Protein AF-A0A0Q9J1G3-F1 (afdb_monomer)

Solvent-accessible surface area (backbone atoms only — not comparable to full-atom values): 4714 Å² total; per-residue (Å²): 131,82,45,77,42,83,39,35,51,70,71,64,54,69,72,39,29,35,48,49,98,86,71,49,53,30,37,25,74,40,76,42,82,50,91,85,29,35,34,42,28,29,30,33,86,88,67,50,75,50,72,54,73,42,48,45,77,41,77,42,42,32,52,45,75,76,72,72,78,63,77,73,83,80,76,83,78,132

Mean predicted aligned error: 8.37 Å

Structure (mmCIF, N/CA/C/O backbone):
data_AF-A0A0Q9J1G3-F1
#
_entry.id   AF-A0A0Q9J1G3-F1
#
loop_
_atom_site.group_PDB
_atom_site.id
_atom_site.type_symbol
_atom_site.label_atom_id
_atom_site.label_alt_id
_atom_si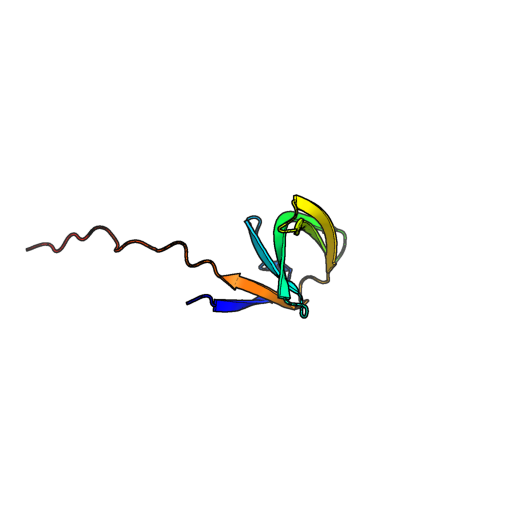te.label_comp_id
_atom_site.label_asym_id
_atom_site.label_entity_id
_atom_site.label_seq_id
_atom_site.pdbx_PDB_ins_code
_atom_site.Cartn_x
_atom_site.Cartn_y
_atom_site.Cartn_z
_atom_site.occupancy
_atom_site.B_iso_or_equiv
_atom_site.auth_seq_id
_atom_site.auth_comp_id
_atom_site.auth_asym_id
_atom_site.auth_atom_id
_atom_site.pdbx_PDB_model_num
ATOM 1 N N . MET A 1 1 ? -2.279 -5.944 23.008 1.00 49.56 1 MET A N 1
ATOM 2 C CA . MET A 1 1 ? -1.282 -4.914 22.651 1.00 49.56 1 MET A CA 1
ATOM 3 C C . MET A 1 1 ? -1.104 -4.957 21.158 1.00 49.56 1 MET A C 1
ATOM 5 O O . MET A 1 1 ? -0.705 -5.988 20.634 1.00 49.56 1 MET A O 1
ATOM 9 N N . GLU A 1 2 ? -1.460 -3.873 20.497 1.00 64.19 2 GLU A N 1
ATOM 10 C CA . GLU A 1 2 ? -1.200 -3.690 19.080 1.00 64.19 2 GLU A CA 1
ATOM 11 C C . GLU A 1 2 ? 0.159 -3.005 18.942 1.00 64.19 2 GLU A C 1
ATOM 13 O O . GLU A 1 2 ? 0.388 -1.971 19.568 1.00 64.19 2 GLU A O 1
ATOM 18 N N . ALA A 1 3 ? 1.082 -3.617 18.204 1.00 80.62 3 ALA A N 1
ATOM 19 C CA . ALA A 1 3 ? 2.406 -3.055 17.980 1.00 80.62 3 ALA A CA 1
ATOM 20 C C . ALA A 1 3 ? 2.476 -2.463 16.570 1.00 80.62 3 ALA A C 1
ATOM 22 O O . ALA A 1 3 ? 1.972 -3.054 15.614 1.00 80.62 3 ALA A O 1
ATOM 23 N N . ILE A 1 4 ? 3.104 -1.295 16.446 1.00 89.00 4 ILE A N 1
ATOM 24 C CA . ILE A 1 4 ? 3.420 -0.689 15.152 1.00 89.00 4 ILE A CA 1
ATOM 25 C C . ILE A 1 4 ? 4.900 -0.941 14.886 1.00 89.00 4 ILE A C 1
ATOM 27 O O . ILE A 1 4 ? 5.751 -0.504 15.658 1.00 89.00 4 ILE A O 1
ATOM 31 N N . GLU A 1 5 ? 5.201 -1.628 13.790 1.00 91.62 5 GLU A N 1
ATOM 32 C CA . GLU A 1 5 ? 6.565 -1.869 13.327 1.00 91.62 5 GLU A CA 1
ATOM 33 C C . GLU A 1 5 ? 6.897 -0.950 12.149 1.00 91.62 5 GLU A C 1
ATOM 35 O O . GLU A 1 5 ? 6.049 -0.659 11.301 1.00 91.62 5 GLU A O 1
ATOM 40 N N . LEU A 1 6 ? 8.144 -0.489 12.082 1.00 93.88 6 LEU A N 1
ATOM 41 C CA . LEU A 1 6 ? 8.667 0.211 10.915 1.00 93.88 6 LEU A CA 1
ATOM 42 C C . LEU A 1 6 ? 9.369 -0.797 10.012 1.00 93.88 6 LEU A C 1
ATOM 44 O O . LEU A 1 6 ? 10.396 -1.356 10.389 1.00 93.88 6 LEU A O 1
ATOM 48 N N . ARG A 1 7 ? 8.829 -1.003 8.810 1.00 94.69 7 ARG A N 1
ATOM 49 C CA . ARG A 1 7 ? 9.385 -1.936 7.824 1.00 94.69 7 ARG A CA 1
ATOM 50 C C . ARG A 1 7 ? 9.707 -1.211 6.530 1.00 94.69 7 ARG A C 1
ATOM 52 O O . ARG A 1 7 ? 8.999 -0.293 6.116 1.00 94.69 7 ARG A O 1
ATOM 59 N N . GLN A 1 8 ? 10.779 -1.628 5.872 1.00 96.12 8 GLN A N 1
ATOM 60 C CA . GLN A 1 8 ? 11.076 -1.180 4.516 1.00 96.12 8 GLN A CA 1
ATOM 61 C C . GLN A 1 8 ? 10.046 -1.748 3.540 1.00 96.12 8 GLN A C 1
ATOM 63 O O . GLN A 1 8 ? 9.546 -2.856 3.722 1.00 96.12 8 GLN A O 1
ATOM 68 N N . THR A 1 9 ? 9.797 -1.046 2.438 1.00 94.69 9 THR A N 1
ATOM 69 C CA . THR A 1 9 ? 8.833 -1.486 1.416 1.00 94.69 9 THR A CA 1
ATOM 70 C C . THR A 1 9 ? 9.175 -2.880 0.870 1.00 94.69 9 THR A C 1
ATOM 72 O O . THR A 1 9 ? 8.285 -3.674 0.580 1.00 94.69 9 THR A O 1
ATOM 75 N N . ARG A 1 10 ? 10.468 -3.230 0.788 1.00 94.19 10 ARG A N 1
ATOM 76 C CA . ARG A 1 10 ? 10.929 -4.573 0.382 1.00 94.19 10 ARG A CA 1
ATOM 77 C C . ARG A 1 10 ? 10.623 -5.695 1.378 1.00 94.19 10 ARG A C 1
ATOM 79 O O . ARG A 1 10 ? 10.749 -6.855 1.004 1.00 94.19 10 ARG A O 1
ATOM 86 N N . GLN A 1 11 ? 10.315 -5.352 2.625 1.00 95.44 11 GLN A N 1
ATOM 87 C CA . GLN A 1 11 ? 10.007 -6.296 3.701 1.00 95.44 11 GLN A CA 1
ATOM 88 C C . GLN A 1 11 ? 8.499 -6.534 3.841 1.00 95.44 11 GLN A C 1
ATOM 90 O O . GLN A 1 11 ? 8.108 -7.441 4.569 1.00 95.44 11 GLN A O 1
ATOM 95 N N . LEU A 1 12 ? 7.667 -5.736 3.163 1.00 94.06 12 LEU A N 1
ATOM 96 C CA . LEU A 1 12 ? 6.216 -5.882 3.196 1.00 94.06 12 LEU A CA 1
ATOM 97 C C . LEU A 1 12 ? 5.779 -7.214 2.584 1.00 94.06 12 LEU A C 1
ATOM 99 O O . LEU A 1 12 ? 6.381 -7.699 1.623 1.00 94.06 12 LEU A O 1
ATOM 103 N N . ALA A 1 13 ? 4.689 -7.756 3.114 1.00 94.12 13 ALA A N 1
ATOM 104 C CA . ALA A 1 13 ? 4.030 -8.956 2.627 1.00 94.12 13 ALA A CA 1
ATOM 105 C C . ALA A 1 1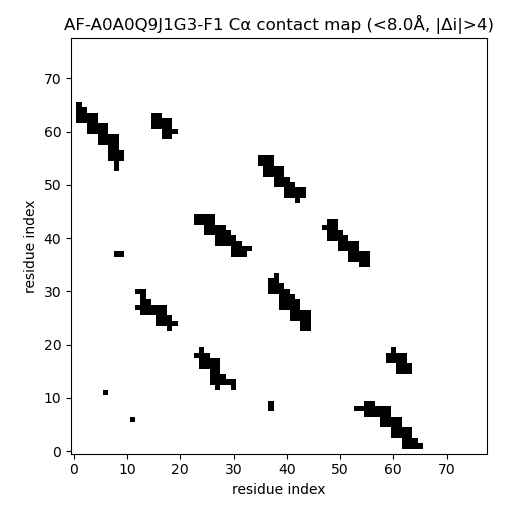3 ? 2.553 -8.693 2.295 1.00 94.12 13 ALA A C 1
ATOM 107 O O . ALA A 1 13 ? 1.948 -7.724 2.748 1.00 94.12 13 ALA A O 1
ATOM 108 N N . VAL A 1 14 ? 1.963 -9.565 1.475 1.00 94.94 14 VAL A N 1
ATOM 109 C CA . VAL A 1 14 ? 0.503 -9.602 1.299 1.00 94.94 14 VAL A CA 1
ATOM 110 C C . VAL A 1 14 ? -0.131 -10.047 2.620 1.00 94.94 14 VAL A C 1
ATOM 112 O O . VAL A 1 14 ? 0.374 -10.971 3.251 1.00 94.94 14 VAL A O 1
ATOM 115 N N . GLY A 1 15 ? -1.205 -9.378 3.034 1.00 92.31 15 GLY A N 1
ATOM 116 C CA . GLY A 1 15 ? -1.836 -9.534 4.347 1.00 92.31 15 GLY A CA 1
ATOM 117 C C . GLY A 1 15 ? -1.289 -8.585 5.421 1.00 92.31 15 GLY A C 1
ATOM 118 O O . GLY A 1 15 ? -1.927 -8.418 6.460 1.00 92.31 15 GLY A O 1
ATOM 119 N N . ASP A 1 16 ? -0.158 -7.907 5.181 1.00 92.62 16 ASP A N 1
ATOM 120 C CA . ASP A 1 16 ? 0.291 -6.838 6.078 1.00 92.62 16 ASP A CA 1
ATOM 121 C C . ASP A 1 16 ? -0.711 -5.677 6.050 1.00 92.62 16 ASP A C 1
ATOM 123 O O . ASP A 1 16 ? -1.250 -5.312 5.004 1.00 92.62 16 ASP A O 1
ATOM 127 N N . THR A 1 17 ? -0.916 -5.041 7.201 1.00 95.00 17 THR A N 1
ATOM 128 C CA . THR A 1 17 ? -1.758 -3.846 7.316 1.00 95.00 17 THR A CA 1
ATOM 129 C C . THR A 1 17 ? -0.885 -2.613 7.511 1.00 95.00 17 THR A C 1
ATOM 131 O O . THR A 1 17 ? -0.222 -2.465 8.537 1.00 95.00 17 THR A O 1
ATOM 134 N N . LEU A 1 18 ? -0.881 -1.708 6.536 1.00 93.69 18 LEU A N 1
ATOM 135 C CA . LEU A 1 18 ? -0.181 -0.428 6.617 1.00 93.69 18 LEU A CA 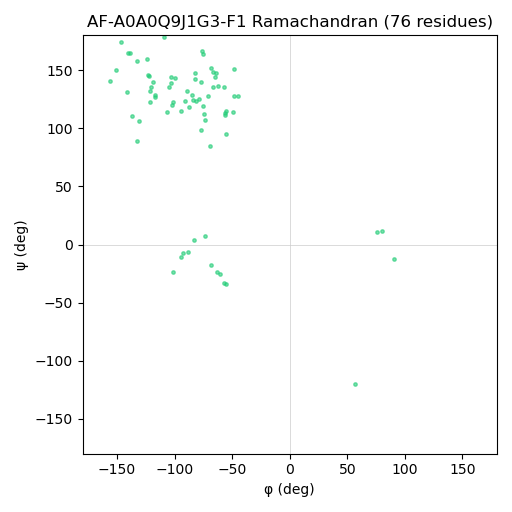1
ATOM 136 C C . LEU A 1 18 ? -1.009 0.608 7.375 1.00 93.69 18 LEU A C 1
ATOM 138 O O . LEU A 1 18 ? -2.230 0.634 7.252 1.00 93.69 18 LEU A O 1
ATOM 142 N N . LEU A 1 19 ? -0.337 1.514 8.085 1.00 93.12 19 LEU A N 1
ATOM 143 C CA . LEU A 1 19 ? -0.965 2.635 8.789 1.00 93.12 19 LEU A CA 1
ATOM 144 C C . LEU A 1 19 ? -0.502 3.981 8.216 1.00 93.12 19 LEU A C 1
ATOM 146 O O . LEU A 1 19 ? 0.700 4.265 8.153 1.00 93.12 19 LEU A O 1
ATOM 150 N N . SER A 1 20 ? -1.445 4.850 7.834 1.00 89.25 20 SER A N 1
ATOM 151 C CA . SER A 1 20 ? -1.117 6.246 7.512 1.00 89.25 20 SER A CA 1
ATOM 152 C C . SER A 1 20 ? -0.863 7.071 8.772 1.00 89.25 20 SER A C 1
ATOM 154 O O . SER A 1 20 ? -1.274 6.725 9.876 1.00 89.25 20 SER A O 1
ATOM 156 N N . ALA A 1 21 ? -0.249 8.243 8.589 1.00 83.69 21 ALA A N 1
ATOM 157 C CA . ALA A 1 21 ? -0.125 9.247 9.647 1.00 83.69 21 ALA A CA 1
ATOM 158 C C . ALA A 1 21 ? -1.486 9.748 10.176 1.00 83.69 21 ALA A C 1
ATOM 160 O O . ALA A 1 21 ? -1.571 10.177 11.317 1.00 83.69 21 ALA A O 1
ATOM 161 N N . SER A 1 22 ? -2.544 9.671 9.362 1.00 86.06 22 SER A N 1
ATOM 162 C CA . SER A 1 22 ? -3.919 10.011 9.751 1.00 86.06 22 SER A CA 1
ATOM 163 C C . SER A 1 22 ? -4.663 8.880 10.473 1.00 86.06 22 SER A C 1
ATOM 165 O O . SER A 1 22 ? -5.853 9.018 10.733 1.00 86.06 22 SER A O 1
ATOM 167 N N . GLY A 1 23 ? -3.993 7.757 10.754 1.00 84.19 23 GLY A N 1
ATOM 168 C CA . GLY A 1 23 ? -4.581 6.621 11.465 1.00 84.19 23 GLY A CA 1
ATOM 169 C C . GLY A 1 23 ? -5.450 5.698 10.608 1.00 84.19 23 GLY A C 1
ATOM 170 O O . GLY A 1 23 ? -6.142 4.855 11.162 1.00 84.19 23 GLY A O 1
ATOM 171 N N . ARG A 1 24 ? -5.429 5.823 9.274 1.00 89.94 24 ARG A N 1
ATOM 172 C CA . ARG A 1 24 ? -6.152 4.896 8.386 1.00 89.94 24 ARG A CA 1
ATOM 173 C C . ARG A 1 24 ? -5.346 3.625 8.157 1.00 89.94 24 ARG A C 1
ATOM 175 O O . ARG A 1 24 ? -4.127 3.705 7.974 1.00 89.94 24 ARG A O 1
ATOM 182 N N . ALA A 1 25 ? -6.040 2.493 8.100 1.00 92.50 25 ALA A N 1
ATOM 183 C CA . ALA A 1 25 ? -5.457 1.193 7.808 1.00 92.50 25 ALA A CA 1
ATOM 184 C C . ALA A 1 25 ? -5.661 0.777 6.341 1.00 92.50 25 ALA A C 1
ATOM 186 O O . ALA A 1 25 ? -6.700 1.045 5.730 1.00 92.50 25 ALA A O 1
ATOM 187 N N . TYR A 1 26 ? -4.642 0.121 5.786 1.00 94.94 26 TYR A N 1
ATOM 188 C CA . TYR A 1 26 ? -4.624 -0.361 4.409 1.00 94.94 26 TYR A CA 1
ATOM 189 C C . TYR A 1 26 ? -4.048 -1.774 4.363 1.00 94.94 26 TYR A C 1
ATOM 191 O O . TYR A 1 26 ? -2.850 -1.962 4.578 1.00 94.94 26 TYR A O 1
ATOM 199 N N . GLU A 1 27 ? -4.880 -2.763 4.070 1.00 95.56 27 GLU A N 1
ATOM 200 C CA . GLU A 1 27 ? -4.443 -4.151 3.932 1.00 95.56 27 GLU A CA 1
ATOM 201 C C . GLU A 1 27 ? -3.801 -4.361 2.562 1.00 95.56 27 GLU A C 1
ATOM 203 O O . GLU A 1 27 ? -4.403 -4.063 1.529 1.00 95.56 27 GLU A O 1
ATOM 208 N N . ILE A 1 28 ? -2.572 -4.870 2.534 1.00 95.81 28 ILE A N 1
ATOM 209 C CA . ILE A 1 28 ? -1.847 -5.145 1.297 1.00 95.81 28 ILE A CA 1
ATOM 210 C C . ILE A 1 28 ? -2.408 -6.409 0.652 1.00 95.81 28 ILE A C 1
ATOM 212 O O . ILE A 1 28 ? -2.274 -7.505 1.182 1.00 95.81 28 ILE A O 1
ATOM 216 N N . THR A 1 29 ? -2.932 -6.277 -0.562 1.00 96.88 29 THR A N 1
ATOM 217 C CA . THR A 1 29 ? -3.481 -7.400 -1.336 1.00 96.88 29 THR A CA 1
ATOM 218 C C . THR A 1 29 ? -2.531 -7.892 -2.419 1.00 96.88 29 THR A C 1
ATOM 220 O O . THR A 1 29 ? -2.622 -9.036 -2.862 1.00 96.88 29 THR A O 1
ATOM 223 N N . LYS A 1 30 ? -1.602 -7.043 -2.875 1.00 96.88 30 LYS A N 1
ATOM 224 C CA . LYS A 1 30 ? -0.629 -7.416 -3.906 1.00 96.88 30 LYS A CA 1
ATOM 225 C C . LYS A 1 30 ? 0.625 -6.559 -3.852 1.00 96.88 30 LYS A C 1
ATOM 227 O O . LYS A 1 30 ? 0.555 -5.337 -3.734 1.00 96.88 30 LYS A O 1
ATOM 232 N N . LEU A 1 31 ? 1.767 -7.201 -4.076 1.00 96.88 31 LEU A N 1
ATOM 233 C CA . LEU A 1 31 ? 3.063 -6.555 -4.258 1.00 96.88 31 LEU A CA 1
ATOM 234 C C . LEU A 1 31 ? 3.631 -6.925 -5.627 1.00 96.88 31 LEU A C 1
ATOM 236 O O . LEU A 1 31 ? 3.579 -8.080 -6.042 1.00 96.88 31 LEU A O 1
ATOM 240 N N . ALA A 1 32 ? 4.171 -5.943 -6.343 1.00 97.12 32 ALA A N 1
ATOM 241 C CA . ALA A 1 32 ? 4.844 -6.171 -7.617 1.00 97.12 32 ALA A CA 1
ATOM 242 C C . ALA A 1 32 ? 6.075 -5.274 -7.736 1.00 97.12 32 ALA A C 1
ATOM 244 O O . ALA A 1 32 ? 5.984 -4.065 -7.529 1.00 97.12 32 ALA A O 1
ATOM 245 N N . ARG A 1 33 ? 7.224 -5.838 -8.119 1.00 95.38 33 ARG A N 1
ATOM 246 C CA . ARG A 1 33 ? 8.395 -5.031 -8.488 1.00 95.38 33 ARG A CA 1
ATOM 247 C C . ARG A 1 33 ? 8.132 -4.345 -9.825 1.00 95.38 33 ARG A C 1
ATOM 249 O O . ARG A 1 33 ? 7.755 -5.008 -10.786 1.00 95.38 33 ARG A O 1
ATOM 256 N N . ILE A 1 34 ? 8.317 -3.027 -9.878 1.00 94.56 34 ILE A N 1
ATOM 257 C CA . ILE A 1 34 ? 8.130 -2.213 -11.085 1.00 94.56 34 ILE A CA 1
ATOM 258 C C . ILE A 1 34 ? 9.367 -1.330 -11.254 1.00 94.56 34 ILE A C 1
ATOM 260 O O . ILE A 1 34 ? 9.568 -0.371 -10.505 1.00 94.56 34 ILE A O 1
ATOM 264 N N . GLY A 1 35 ? 10.218 -1.668 -12.227 1.00 93.75 35 GLY A N 1
ATOM 265 C CA . GLY A 1 35 ? 11.509 -1.007 -12.419 1.00 93.75 35 GLY A CA 1
ATOM 266 C C . GLY A 1 35 ? 12.367 -1.085 -11.151 1.00 93.75 35 GLY A C 1
ATOM 267 O O . GLY A 1 35 ? 12.667 -2.173 -10.665 1.00 93.75 35 GLY A O 1
ATOM 268 N N . ARG A 1 36 ? 12.733 0.079 -10.598 1.00 91.62 36 ARG A N 1
ATOM 269 C CA . ARG A 1 36 ? 13.494 0.190 -9.338 1.00 91.62 36 ARG A CA 1
ATOM 270 C C . ARG A 1 36 ? 12.617 0.242 -8.080 1.00 91.62 36 ARG A C 1
ATOM 272 O O . ARG A 1 36 ? 13.162 0.224 -6.983 1.00 91.62 36 ARG A O 1
ATOM 279 N N . GLY A 1 37 ? 11.293 0.322 -8.219 1.00 96.31 37 GLY A N 1
ATOM 280 C CA . GLY A 1 37 ? 10.348 0.458 -7.110 1.00 96.31 37 GLY A CA 1
ATOM 281 C C . GLY A 1 37 ? 9.512 -0.794 -6.850 1.00 96.31 37 GLY A C 1
ATOM 282 O O . GLY A 1 37 ? 9.590 -1.800 -7.562 1.00 96.31 37 GLY A O 1
ATOM 283 N N . ILE A 1 38 ? 8.670 -0.710 -5.824 1.00 97.31 38 ILE A N 1
ATOM 284 C CA . ILE A 1 38 ? 7.681 -1.728 -5.472 1.00 97.31 38 ILE A CA 1
ATOM 285 C C . ILE A 1 38 ? 6.304 -1.073 -5.509 1.00 97.31 38 ILE A C 1
ATOM 287 O O . ILE A 1 38 ? 6.051 -0.078 -4.830 1.00 97.31 38 ILE A O 1
ATOM 291 N N . ARG A 1 39 ? 5.416 -1.632 -6.330 1.00 97.88 39 ARG A N 1
ATOM 292 C CA . ARG A 1 39 ? 4.010 -1.256 -6.397 1.00 97.88 39 ARG A CA 1
ATOM 293 C C . ARG A 1 39 ? 3.229 -2.067 -5.376 1.00 97.88 39 ARG A C 1
ATOM 295 O O . ARG A 1 39 ? 3.157 -3.292 -5.480 1.00 97.88 39 ARG A O 1
ATOM 302 N N . VAL A 1 40 ? 2.633 -1.356 -4.433 1.00 97.00 40 VAL A N 1
ATOM 303 C CA . VAL A 1 40 ? 1.790 -1.887 -3.367 1.00 97.00 40 VAL A CA 1
ATOM 304 C C . VAL A 1 40 ? 0.341 -1.652 -3.760 1.00 97.00 40 VAL A C 1
ATOM 306 O O . VAL A 1 40 ? -0.054 -0.520 -4.033 1.00 97.00 40 VAL A O 1
ATOM 309 N N . THR A 1 41 ? -0.439 -2.722 -3.830 1.00 97.75 41 THR A N 1
ATOM 310 C CA . THR A 1 41 ? -1.897 -2.671 -3.989 1.00 97.75 41 THR A CA 1
ATOM 311 C C . THR A 1 41 ? -2.512 -2.999 -2.646 1.00 97.75 41 THR A C 1
ATOM 313 O O . THR A 1 41 ? -2.053 -3.928 -1.981 1.00 97.75 41 THR A O 1
ATOM 316 N N . TYR A 1 42 ? -3.518 -2.233 -2.255 1.00 96.50 42 TYR A N 1
ATOM 317 C CA . TYR A 1 42 ? -4.138 -2.350 -0.948 1.00 96.50 42 TYR A CA 1
ATOM 318 C C . TYR A 1 42 ? -5.651 -2.193 -1.029 1.00 96.50 42 TYR A C 1
ATOM 320 O O . TYR A 1 42 ? -6.176 -1.683 -2.021 1.00 96.50 42 TYR A O 1
ATOM 328 N N . VAL A 1 43 ? -6.332 -2.589 0.038 1.00 97.00 43 VAL A N 1
ATOM 329 C CA . VAL A 1 43 ? -7.731 -2.255 0.306 1.00 97.00 43 VAL A CA 1
ATOM 330 C C . VAL A 1 43 ? -7.823 -1.469 1.612 1.00 97.00 43 VAL A C 1
ATOM 332 O O . VAL A 1 43 ? -7.077 -1.725 2.553 1.00 97.00 43 VAL A O 1
ATOM 335 N N . THR A 1 44 ? -8.676 -0.449 1.653 1.00 93.75 44 THR A N 1
ATOM 336 C CA . THR A 1 44 ? -8.996 0.275 2.893 1.00 93.75 44 THR A CA 1
ATOM 337 C C . THR A 1 44 ? -9.945 -0.550 3.757 1.00 93.75 44 THR A C 1
ATOM 339 O O . THR A 1 44 ? -10.613 -1.444 3.243 1.00 93.75 44 THR A O 1
ATOM 342 N N . GLU A 1 45 ? -10.119 -0.169 5.022 1.00 89.19 45 GLU A N 1
ATOM 343 C CA . GLU A 1 45 ? -11.165 -0.747 5.888 1.00 89.19 45 GLU A CA 1
ATOM 344 C C . GLU A 1 45 ? -12.575 -0.617 5.278 1.00 89.19 45 GLU A C 1
ATOM 346 O O . GLU A 1 45 ? -13.366 -1.548 5.362 1.00 89.19 45 GLU A O 1
ATOM 351 N N . ASP A 1 46 ? -12.852 0.469 4.542 1.00 90.75 46 ASP A N 1
ATOM 352 C CA . ASP A 1 46 ? -14.112 0.649 3.792 1.00 90.75 46 ASP A CA 1
ATOM 353 C C . ASP A 1 46 ? -14.224 -0.221 2.514 1.00 90.75 46 ASP A C 1
ATOM 355 O O . ASP A 1 46 ? -15.108 -0.007 1.683 1.00 90.75 46 ASP A O 1
ATOM 359 N N . GLY A 1 47 ? -13.279 -1.136 2.274 1.00 92.19 47 GLY A N 1
ATOM 360 C CA . GLY A 1 47 ? -13.244 -2.012 1.097 1.00 92.19 47 GLY A CA 1
ATOM 361 C C . GLY A 1 47 ? -12.802 -1.342 -0.210 1.00 92.19 47 GLY A C 1
ATOM 362 O O . GLY A 1 47 ? -12.927 -1.933 -1.284 1.00 92.19 47 GLY A O 1
ATOM 363 N N . ARG A 1 48 ? -12.275 -0.111 -0.173 1.00 94.44 48 ARG A N 1
ATOM 364 C CA . ARG A 1 48 ? -11.817 0.590 -1.382 1.00 94.44 48 ARG A CA 1
ATOM 365 C C . ARG A 1 48 ? -10.421 0.134 -1.772 1.00 94.44 48 ARG A C 1
ATOM 367 O O . ARG A 1 48 ? -9.476 0.278 -1.002 1.00 94.44 48 ARG A O 1
ATOM 374 N N . ALA A 1 49 ? -10.279 -0.356 -2.999 1.00 95.38 49 ALA A N 1
ATOM 375 C CA . ALA A 1 49 ? -8.982 -0.718 -3.547 1.00 95.38 49 ALA A CA 1
ATOM 376 C C . ALA A 1 49 ? -8.182 0.522 -3.977 1.00 95.38 49 ALA A C 1
ATOM 378 O O . ALA A 1 49 ? -8.710 1.450 -4.591 1.00 95.38 49 ALA A O 1
ATOM 379 N N . GLY A 1 50 ? -6.882 0.507 -3.699 1.00 96.12 50 GLY A N 1
ATOM 380 C CA . GLY A 1 50 ? -5.940 1.545 -4.090 1.00 96.12 50 GLY A CA 1
ATOM 381 C C . GLY A 1 50 ? -4.557 0.978 -4.385 1.00 96.12 50 GLY A C 1
ATOM 382 O O . GLY A 1 50 ? -4.287 -0.213 -4.218 1.00 96.12 50 GLY A O 1
ATOM 383 N N . ARG A 1 51 ? -3.658 1.837 -4.868 1.00 96.19 51 ARG A N 1
ATOM 384 C CA . ARG A 1 51 ? -2.259 1.464 -5.098 1.00 96.19 51 ARG A CA 1
ATOM 385 C C . ARG A 1 51 ? -1.322 2.650 -4.952 1.00 96.19 51 ARG A C 1
ATOM 387 O O . ARG A 1 51 ? -1.687 3.770 -5.298 1.00 96.19 51 ARG A O 1
ATOM 394 N N . PHE A 1 52 ? -0.096 2.384 -4.528 1.00 94.69 52 PHE A N 1
ATOM 395 C C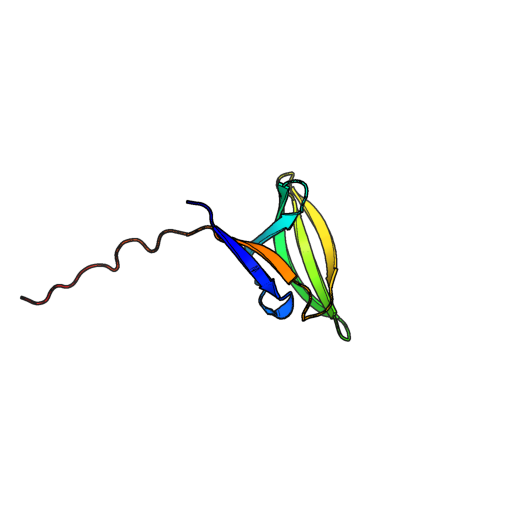A . PHE A 1 52 ? 1.010 3.338 -4.589 1.00 94.69 52 PHE A CA 1
ATOM 396 C C . PHE A 1 52 ? 2.297 2.633 -5.025 1.00 94.69 52 PHE A C 1
ATOM 398 O O . PHE A 1 52 ? 2.371 1.405 -5.053 1.00 94.69 52 PHE A O 1
ATOM 405 N N . THR A 1 53 ? 3.307 3.407 -5.417 1.00 96.56 53 THR A N 1
ATOM 406 C CA . THR A 1 53 ? 4.647 2.887 -5.718 1.00 96.56 53 THR A CA 1
ATOM 407 C C . THR A 1 53 ? 5.648 3.580 -4.813 1.00 96.56 53 THR A C 1
ATOM 409 O O . THR A 1 53 ? 5.606 4.801 -4.691 1.00 96.56 53 THR A O 1
ATOM 412 N N . ALA A 1 54 ? 6.528 2.807 -4.185 1.00 95.44 54 ALA A N 1
ATOM 413 C CA . ALA A 1 54 ? 7.553 3.322 -3.287 1.00 95.44 54 ALA A CA 1
ATOM 414 C C 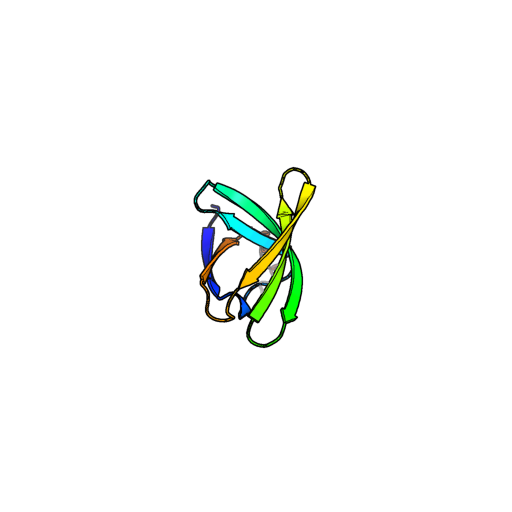. ALA A 1 54 ? 8.925 2.713 -3.596 1.00 95.44 54 ALA A C 1
ATOM 416 O O . ALA A 1 54 ? 9.033 1.647 -4.216 1.00 95.44 54 ALA A O 1
ATOM 417 N N . ALA A 1 55 ? 9.979 3.415 -3.176 1.00 96.94 55 ALA A N 1
ATOM 418 C CA . ALA A 1 55 ? 11.338 2.902 -3.254 1.00 96.94 55 ALA A CA 1
ATOM 419 C C . ALA A 1 55 ? 11.505 1.693 -2.309 1.00 96.94 55 ALA A C 1
ATOM 421 O O . ALA A 1 55 ? 10.853 1.644 -1.264 1.00 96.94 55 ALA A O 1
ATOM 422 N N . PRO A 1 56 ? 12.355 0.703 -2.629 1.00 95.19 56 PRO A N 1
ATOM 423 C CA . PRO A 1 56 ? 12.459 -0.521 -1.832 1.00 95.19 56 PRO A CA 1
ATOM 424 C C . PRO A 1 56 ? 12.941 -0.297 -0.388 1.00 95.19 56 PRO A C 1
ATOM 426 O O . PRO A 1 56 ? 12.711 -1.140 0.474 1.00 95.19 56 PRO A O 1
ATOM 429 N N . ASP A 1 57 ? 13.653 0.796 -0.138 1.00 96.00 57 ASP A N 1
ATOM 430 C CA . ASP A 1 57 ? 14.168 1.272 1.150 1.00 96.00 57 ASP A CA 1
ATOM 431 C C . ASP A 1 57 ? 13.226 2.250 1.876 1.00 96.00 57 ASP A C 1
ATOM 433 O O . ASP A 1 57 ? 13.462 2.557 3.042 1.00 96.00 57 ASP A O 1
ATOM 437 N N . ALA A 1 58 ? 12.132 2.693 1.243 1.00 95.06 58 ALA A N 1
ATOM 438 C CA . ALA A 1 58 ? 11.152 3.562 1.888 1.00 95.06 58 ALA A CA 1
ATOM 439 C C . ALA A 1 58 ? 10.501 2.862 3.090 1.00 95.06 58 ALA A C 1
ATOM 441 O O . ALA A 1 58 ? 10.120 1.690 2.999 1.00 95.06 58 ALA A O 1
ATOM 442 N N . ILE A 1 59 ? 10.356 3.593 4.195 1.00 94.88 59 ILE A N 1
ATOM 443 C CA . ILE A 1 59 ? 9.839 3.084 5.469 1.00 94.88 59 ILE A CA 1
ATOM 444 C C . ILE A 1 59 ? 8.317 3.226 5.531 1.00 94.88 59 ILE A C 1
ATOM 446 O O . ILE A 1 59 ? 7.769 4.292 5.258 1.00 94.88 59 ILE A O 1
ATOM 450 N N . SER A 1 60 ? 7.642 2.151 5.930 1.00 93.38 60 SER A N 1
ATOM 451 C CA . SER A 1 60 ? 6.198 2.087 6.154 1.00 93.38 60 SER A CA 1
ATOM 452 C C . SER A 1 60 ? 5.893 1.633 7.581 1.00 93.38 60 SER A C 1
ATOM 454 O O . SER A 1 60 ? 6.616 0.814 8.147 1.00 93.38 60 SER A O 1
ATOM 456 N N . ARG A 1 61 ? 4.808 2.161 8.158 1.00 94.19 61 ARG A N 1
ATOM 457 C CA . ARG A 1 61 ? 4.262 1.697 9.440 1.00 94.19 61 ARG A CA 1
ATOM 458 C C . ARG A 1 61 ? 3.363 0.499 9.185 1.00 94.19 61 ARG A C 1
ATOM 460 O O . ARG A 1 61 ? 2.418 0.621 8.408 1.00 94.19 61 ARG A O 1
ATOM 467 N N . VAL A 1 62 ? 3.645 -0.614 9.845 1.00 92.62 62 VAL A N 1
ATOM 468 C CA . VAL A 1 62 ? 2.892 -1.861 9.724 1.00 92.62 62 VAL A CA 1
ATOM 469 C C . VAL A 1 62 ? 2.272 -2.197 11.071 1.00 92.62 62 VAL A C 1
ATOM 471 O O . VAL A 1 62 ? 2.954 -2.208 12.095 1.00 92.62 62 VAL A O 1
ATOM 474 N N . ARG A 1 63 ? 0.967 -2.457 11.070 1.00 89.81 63 ARG A N 1
ATOM 475 C CA . ARG A 1 63 ? 0.230 -2.976 12.218 1.00 89.81 63 ARG A CA 1
ATOM 476 C C . ARG A 1 63 ? 0.579 -4.453 12.373 1.00 89.81 63 ARG A C 1
ATOM 478 O O . ARG A 1 63 ? 0.200 -5.271 11.537 1.00 89.81 63 ARG A O 1
ATOM 485 N N . LEU A 1 64 ? 1.283 -4.802 13.444 1.00 79.94 64 LEU A N 1
ATOM 486 C CA . LEU A 1 64 ? 1.467 -6.192 13.842 1.00 79.94 64 LEU A CA 1
ATOM 487 C C . LEU A 1 64 ? 0.177 -6.661 14.504 1.00 79.94 64 LEU A C 1
ATOM 489 O O . LEU A 1 64 ? -0.054 -6.418 15.693 1.00 79.94 64 LEU A O 1
ATOM 493 N N . THR A 1 65 ? -0.661 -7.363 13.743 1.00 65.69 65 THR A N 1
ATOM 494 C CA . THR A 1 65 ? -1.642 -8.228 14.384 1.00 65.69 65 THR A CA 1
ATOM 495 C C . THR A 1 65 ? -0.875 -9.431 14.909 1.00 65.69 65 THR A C 1
ATOM 497 O O . THR A 1 65 ? -0.361 -10.260 14.158 1.00 65.69 65 THR A O 1
ATOM 500 N N . ARG A 1 66 ? -0.700 -9.497 16.229 1.00 56.16 66 ARG A N 1
ATOM 501 C CA . ARG A 1 66 ? -0.234 -10.722 16.867 1.00 56.16 66 ARG A CA 1
ATOM 502 C C . ARG A 1 66 ? -1.396 -11.701 16.730 1.00 56.16 66 ARG A C 1
ATOM 504 O O . ARG A 1 66 ? -2.228 -11.788 17.629 1.00 56.16 66 ARG A O 1
ATOM 511 N N . VAL A 1 67 ? -1.495 -12.399 15.594 1.00 54.66 67 VAL A N 1
ATOM 512 C CA . VAL A 1 67 ? -2.241 -13.659 15.569 1.00 54.66 67 VAL A CA 1
ATOM 513 C C . VAL A 1 67 ? -1.564 -14.466 16.654 1.00 54.66 67 VAL A C 1
ATOM 515 O O . VAL A 1 67 ? -0.358 -14.701 16.567 1.00 54.66 67 VAL A O 1
ATOM 518 N N . GLY A 1 68 ? -2.278 -14.716 17.749 1.00 43.69 68 GLY A N 1
ATOM 519 C CA . GLY A 1 68 ? -1.710 -15.419 18.878 1.00 43.69 68 GLY A CA 1
ATOM 520 C C . GLY A 1 68 ? -1.041 -16.671 18.342 1.00 43.69 68 GLY A C 1
ATOM 521 O O . GLY A 1 68 ? -1.714 -17.566 17.839 1.00 43.69 68 GLY A O 1
ATOM 522 N N . SER A 1 69 ? 0.283 -16.743 18.449 1.00 48.00 69 SER A N 1
ATOM 523 C CA . SER A 1 69 ? 0.896 -18.019 18.743 1.00 48.00 69 SER A CA 1
ATOM 524 C C . SER A 1 69 ? 0.192 -18.458 20.021 1.00 48.00 69 SER A C 1
ATOM 526 O O . SER A 1 69 ? 0.518 -17.986 21.111 1.00 48.00 69 SER A O 1
ATOM 528 N N . GLY A 1 70 ? -0.863 -19.266 19.875 1.00 47.00 70 GLY A N 1
ATOM 529 C CA . GLY A 1 70 ? -1.352 -20.073 20.978 1.00 47.00 70 GLY A CA 1
ATOM 530 C C . GLY A 1 70 ? -0.144 -20.780 21.593 1.00 47.00 70 GLY A C 1
ATOM 531 O O . GLY A 1 70 ? 0.856 -20.977 20.888 1.00 47.00 70 GLY A O 1
ATOM 532 N N . PRO A 1 71 ? -0.173 -21.100 22.898 1.00 48.59 71 PRO A N 1
ATOM 533 C CA . PRO A 1 71 ? 0.939 -21.811 23.510 1.00 48.59 71 PRO A CA 1
ATOM 534 C C . PRO A 1 71 ? 1.273 -23.002 22.613 1.00 48.59 71 PRO A C 1
ATOM 536 O O . PRO A 1 71 ? 0.369 -23.740 22.213 1.00 48.59 71 PRO A O 1
ATOM 539 N N . ALA A 1 72 ? 2.547 -23.127 22.227 1.00 56.53 72 ALA A N 1
ATOM 540 C CA . ALA A 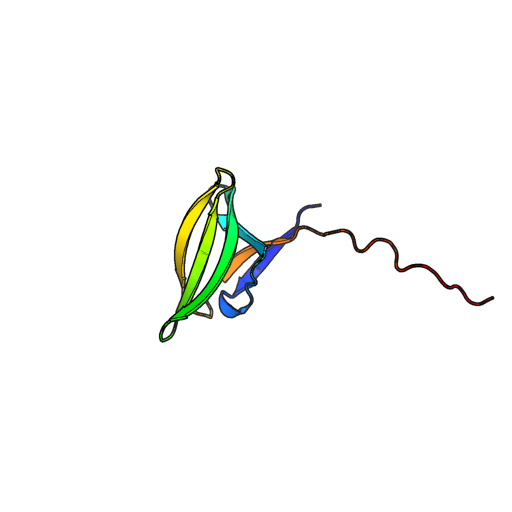1 72 ? 3.029 -24.328 21.563 1.00 56.53 72 ALA A CA 1
ATOM 541 C C . ALA A 1 72 ? 2.459 -25.523 22.344 1.00 56.53 72 ALA A C 1
ATOM 543 O O . ALA A 1 72 ? 2.552 -25.495 23.578 1.00 56.53 72 ALA A O 1
ATOM 544 N N . PRO A 1 73 ? 1.798 -26.500 21.692 1.00 53.94 73 PRO A N 1
ATOM 545 C CA . PRO A 1 73 ? 1.246 -27.635 22.408 1.00 53.94 73 PRO A CA 1
ATOM 546 C C . PRO A 1 73 ? 2.388 -28.261 23.197 1.00 53.94 73 PRO A C 1
ATOM 548 O O . PRO A 1 73 ? 3.398 -28.687 22.633 1.00 53.94 73 PRO A O 1
ATOM 551 N N . GLY A 1 74 ? 2.260 -28.196 24.520 1.00 56.38 74 GLY A N 1
ATOM 552 C CA . GLY A 1 74 ? 3.252 -28.724 25.425 1.00 56.38 74 GLY A CA 1
ATOM 553 C C . GLY A 1 74 ? 3.468 -30.199 25.128 1.00 56.38 74 GLY A C 1
ATOM 554 O O . GLY A 1 74 ? 2.528 -30.975 24.984 1.00 56.38 74 GLY A O 1
ATOM 555 N N . THR A 1 75 ? 4.725 -30.605 25.088 1.00 54.91 75 THR A N 1
ATOM 556 C CA . THR A 1 75 ? 5.095 -31.915 25.603 1.00 54.91 75 THR A CA 1
ATOM 557 C C . THR A 1 75 ? 6.313 -31.698 26.478 1.00 54.91 75 THR A C 1
ATOM 559 O O . THR A 1 75 ? 7.459 -31.695 26.042 1.00 54.91 75 THR A O 1
ATOM 562 N N . GLN A 1 76 ? 5.991 -31.426 27.738 1.00 56.28 76 GLN A N 1
ATOM 563 C CA . GLN A 1 76 ? 6.796 -31.803 28.881 1.00 56.28 76 GLN A CA 1
ATOM 564 C C . GLN A 1 76 ? 6.968 -33.326 28.799 1.00 56.28 76 GLN A C 1
ATOM 566 O O . GLN A 1 76 ? 5.983 -34.059 28.868 1.00 56.28 76 GLN A O 1
ATOM 571 N N . VAL A 1 77 ? 8.192 -33.792 28.565 1.00 58.47 77 VAL A N 1
ATOM 572 C CA . VAL A 1 77 ? 8.547 -35.191 28.811 1.00 58.47 77 VAL A CA 1
ATOM 573 C C . VAL A 1 77 ? 8.918 -35.315 30.285 1.00 58.47 77 VAL A C 1
ATOM 575 O O . VAL A 1 77 ? 9.649 -34.473 30.811 1.00 58.47 77 VAL A O 1
ATOM 578 N N . ALA A 1 78 ? 8.279 -36.293 30.924 1.00 56.75 78 ALA A N 1
ATOM 579 C CA . ALA A 1 78 ? 8.394 -36.652 32.332 1.00 56.75 78 ALA A CA 1
ATOM 580 C C . ALA A 1 78 ? 9.800 -37.129 32.718 1.00 56.75 78 ALA A C 1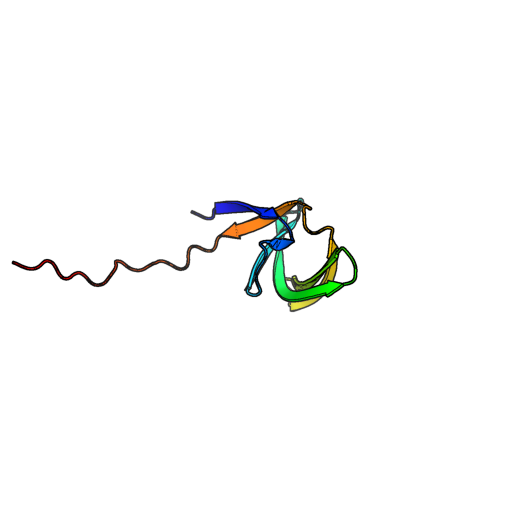
ATOM 582 O O . ALA A 1 78 ? 10.525 -37.616 31.820 1.00 56.75 78 ALA A O 1
#

Sequence (78 aa):
MEAIELRQTRQLAVGDTLLSASGRAYEITKLARIGRGIRVTYVTEDGRAGRFTAAPDAISRVRLTRVGSGPAPGTQVA

Radius of gyration: 15.8 Å; Cα contacts (8 Å, |Δi|>4): 142; chains: 1; bounding box: 28×47×45 Å

Secondary structure (DSSP, 8-state):
-PEEEEEEGGG--TT-EEE-TTS-EEEEEEEEEETTEEEEEEEETTS-EEEEEE-TT-EEEEEE--------------

Nearest PDB str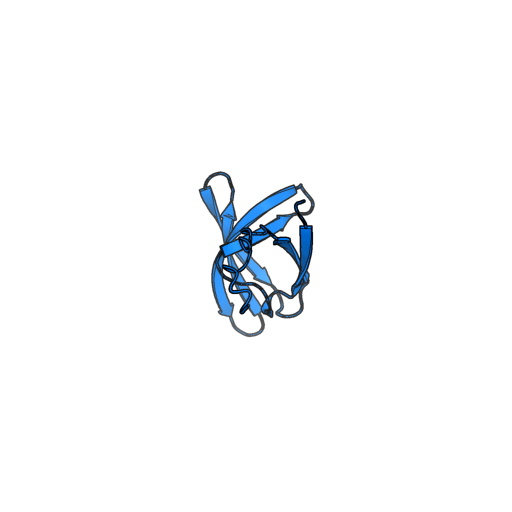uctures (foldseek):
  7egs-assembly1_B  TM=7.171E-01  e=9.351E-02  Escherichia coli K-12
  6yi2-assembly1_A  TM=7.078E-01  e=2.499E-01  Escherichia coli
  7qep-assembly1_S4  TM=6.970E-01  e=4.086E-01  Encephalitozoon cuniculi GB-M1
  2i5x-assembly2_B  TM=6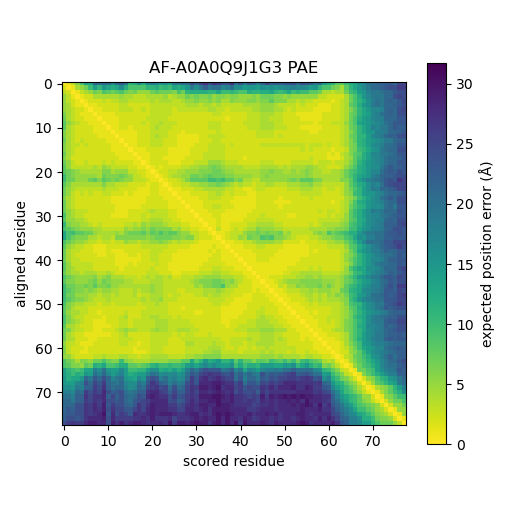.698E-01  e=7.871E-01  Homo sapiens
  2i5x-assembly1_A  TM=6.780E-01  e=8.313E-01  Homo sapiens

pLDDT: mean 85.49, std 16.36, range [43.69, 97.88]

Foldseek 3Di:
DKDKDKDFQLPDDQQWWFADPVGWIWGFHDWDDDPQWIKTWTATPVRDIDIDIDGRRDITITTDPCPDPPPDPDDDDD